Protein AF-A0A8T4NZS2-F1 (afdb_monomer_lite)

Sequence (70 aa):
MIQFLEYISDELERDFYQLKHDDPIKKAMIRAIQDLRENAFAGIQVPKRLIPKEYVQKYGIKNLWKYCLL

pLDDT: mean 89.46, std 9.7, range [45.69, 96.44]

Secondary structure (DSSP, 8-state):
--SS---SSHHHHHHHHHS-TT-HHHHHHHHHHHHHHH-TTSSEEPPGGGS-HHHHHHH---S-EE----

Radius of gyration: 13.34 Å; chains: 1; bounding box: 28×25×31 Å

Structure (mmCIF, N/CA/C/O backbone):
data_AF-A0A8T4NZS2-F1
#
_entry.id   AF-A0A8T4NZS2-F1
#
loop_
_atom_site.group_PDB
_atom_site.id
_atom_site.type_symbol
_atom_site.label_atom_id
_atom_site.label_alt_id
_atom_site.label_comp_id
_atom_site.label_asym_id
_atom_site.label_entity_id
_atom_site.label_seq_id
_atom_site.pdbx_PDB_ins_code
_atom_site.Cartn_x
_atom_site.Cartn_y
_atom_site.Cartn_z
_atom_site.occupancy
_atom_site.B_iso_or_equiv
_atom_site.auth_seq_id
_atom_site.auth_comp_id
_atom_site.auth_asym_id
_atom_site.auth_atom_id
_atom_site.pdbx_PDB_model_num
ATOM 1 N N . MET A 1 1 ? 3.571 9.894 -15.917 1.00 45.69 1 MET A N 1
ATOM 2 C CA . MET A 1 1 ? 3.657 10.362 -14.518 1.00 45.69 1 MET A CA 1
ATOM 3 C C . MET A 1 1 ? 2.362 9.953 -13.828 1.00 45.69 1 MET A C 1
ATOM 5 O O . MET A 1 1 ? 1.303 10.264 -14.360 1.00 45.69 1 MET A O 1
ATOM 9 N N . ILE A 1 2 ? 2.418 9.154 -12.759 1.00 53.50 2 ILE A N 1
ATOM 10 C CA . ILE A 1 2 ? 1.219 8.737 -12.009 1.00 53.50 2 ILE A CA 1
ATOM 11 C C . ILE A 1 2 ? 0.801 9.942 -11.163 1.00 53.50 2 ILE A C 1
ATOM 13 O O . ILE A 1 2 ? 1.587 10.409 -10.353 1.00 53.50 2 ILE A O 1
ATOM 17 N N . GLN A 1 3 ? -0.381 10.500 -11.418 1.00 56.59 3 GLN A N 1
ATOM 18 C CA . GLN A 1 3 ? -0.730 11.856 -10.973 1.00 56.59 3 GLN A CA 1
ATOM 19 C C . GLN A 1 3 ? -1.248 11.933 -9.519 1.00 56.59 3 GLN A C 1
ATOM 21 O O . GLN A 1 3 ? -1.471 13.033 -9.035 1.00 56.59 3 GLN A O 1
ATOM 26 N N . PHE A 1 4 ? -1.408 10.798 -8.817 1.00 68.88 4 PHE A N 1
ATOM 27 C CA . PHE A 1 4 ? -1.945 10.723 -7.445 1.00 68.88 4 PHE A CA 1
ATOM 28 C C . PHE A 1 4 ? -1.417 9.486 -6.693 1.00 68.88 4 PHE A C 1
ATOM 30 O O . PHE A 1 4 ? -2.154 8.529 -6.463 1.00 68.88 4 PHE A O 1
ATOM 37 N N . LEU A 1 5 ? -0.123 9.461 -6.371 1.00 82.44 5 LEU A N 1
ATOM 38 C CA . LEU A 1 5 ? 0.483 8.428 -5.525 1.00 82.44 5 LEU A CA 1
ATOM 39 C C . LEU A 1 5 ? 1.380 9.109 -4.495 1.00 82.44 5 LEU A C 1
ATOM 41 O O . LEU A 1 5 ? 2.338 9.775 -4.873 1.00 82.44 5 LEU A O 1
ATOM 45 N N . GLU A 1 6 ? 1.060 8.931 -3.217 1.00 87.75 6 GLU A N 1
ATOM 46 C CA . GLU A 1 6 ? 1.888 9.388 -2.102 1.00 87.75 6 GLU A CA 1
ATOM 47 C C . GLU A 1 6 ? 2.442 8.175 -1.356 1.00 87.75 6 GLU A C 1
ATOM 49 O O . GLU A 1 6 ? 1.734 7.187 -1.133 1.00 87.75 6 GLU A O 1
ATOM 54 N N . TYR A 1 7 ? 3.714 8.252 -0.975 1.00 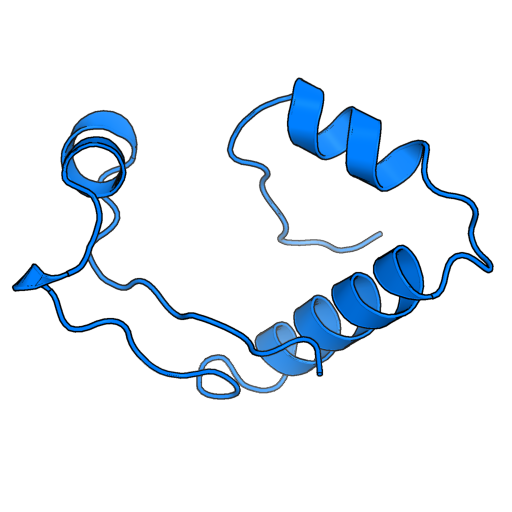91.06 7 TYR A N 1
ATOM 55 C CA . TYR A 1 7 ? 4.382 7.233 -0.176 1.00 91.06 7 TYR A CA 1
ATOM 56 C C . TYR A 1 7 ? 4.407 7.659 1.289 1.00 91.06 7 TYR A C 1
ATOM 58 O O . TYR A 1 7 ? 4.483 8.838 1.620 1.00 91.06 7 TYR A O 1
ATOM 66 N N . ILE A 1 8 ? 4.363 6.679 2.191 1.00 90.56 8 ILE A N 1
ATOM 67 C CA . ILE A 1 8 ? 4.347 6.935 3.637 1.00 90.56 8 ILE A CA 1
ATOM 68 C C . ILE A 1 8 ? 5.707 7.433 4.176 1.00 90.56 8 ILE A C 1
ATOM 70 O O . ILE A 1 8 ? 5.779 7.925 5.308 1.00 90.56 8 ILE A O 1
ATOM 74 N N . SER A 1 9 ? 6.772 7.268 3.379 1.00 90.56 9 SER A N 1
ATOM 75 C CA . SER A 1 9 ? 8.138 7.740 3.621 1.00 90.56 9 SER A CA 1
ATOM 76 C C . SER A 1 9 ? 8.929 7.884 2.312 1.00 90.56 9 SER A C 1
ATOM 78 O O . SER A 1 9 ? 8.707 7.139 1.355 1.00 90.56 9 SER A O 1
ATOM 80 N N . ASP A 1 10 ? 9.915 8.785 2.311 1.00 93.88 10 ASP A N 1
ATOM 81 C CA . ASP A 1 10 ? 10.847 8.985 1.187 1.00 93.88 10 ASP A CA 1
ATOM 82 C C . ASP A 1 10 ? 11.719 7.748 0.914 1.00 93.88 10 ASP A C 1
ATOM 84 O O . ASP A 1 10 ? 12.175 7.521 -0.205 1.00 93.88 10 ASP A O 1
ATOM 88 N N . GLU A 1 11 ? 11.997 6.953 1.951 1.00 95.44 11 GLU A N 1
ATOM 89 C CA . GLU A 1 11 ? 12.720 5.683 1.832 1.00 95.44 11 GLU A CA 1
ATOM 90 C C . GLU A 1 11 ? 11.919 4.681 0.996 1.00 95.44 11 GLU A C 1
ATOM 92 O O . GLU A 1 11 ? 12.448 4.131 0.036 1.00 95.44 11 GLU A O 1
ATOM 97 N N . LEU A 1 12 ? 10.617 4.541 1.271 1.00 93.19 12 LEU A N 1
ATOM 98 C CA . LEU A 1 12 ? 9.744 3.633 0.530 1.00 93.19 12 LEU A CA 1
ATOM 99 C C . LEU A 1 12 ? 9.618 4.036 -0.945 1.00 93.19 12 LEU A C 1
ATOM 101 O O . LEU A 1 12 ? 9.625 3.179 -1.830 1.00 93.19 12 LEU A O 1
ATOM 105 N N . GLU A 1 13 ? 9.512 5.339 -1.213 1.00 94.56 13 GLU A N 1
ATOM 106 C CA . GLU A 1 13 ? 9.510 5.859 -2.580 1.00 94.56 13 GLU A CA 1
ATOM 107 C C . GLU A 1 13 ? 10.817 5.512 -3.304 1.00 94.56 13 GLU A C 1
ATOM 109 O O . GLU A 1 13 ? 10.808 4.995 -4.426 1.00 94.56 13 GLU A O 1
ATOM 114 N N . ARG A 1 14 ? 11.955 5.757 -2.648 1.00 95.62 14 ARG A N 1
ATOM 115 C CA . ARG A 1 14 ? 13.280 5.465 -3.197 1.00 95.62 14 ARG A CA 1
ATOM 116 C C . ARG A 1 14 ? 13.441 3.981 -3.506 1.00 95.62 14 ARG A C 1
ATOM 118 O O . ARG A 1 14 ? 13.856 3.655 -4.618 1.00 95.62 14 ARG A O 1
ATOM 125 N N . ASP A 1 15 ? 13.079 3.109 -2.574 1.00 95.19 15 ASP A N 1
ATOM 126 C CA . ASP A 1 15 ? 13.168 1.657 -2.732 1.00 95.19 15 ASP A CA 1
ATOM 127 C C . ASP A 1 15 ? 12.320 1.180 -3.914 1.00 95.19 15 ASP A C 1
ATOM 129 O O . ASP A 1 15 ? 12.794 0.424 -4.767 1.00 95.19 15 ASP A O 1
ATOM 133 N N . PHE A 1 16 ? 11.094 1.698 -4.046 1.00 94.12 16 PHE A N 1
ATOM 134 C CA . PHE A 1 16 ? 10.228 1.404 -5.187 1.00 94.12 16 PHE A CA 1
ATOM 135 C C . PHE A 1 16 ? 10.878 1.793 -6.523 1.00 94.12 16 PHE A C 1
ATOM 137 O O . PHE A 1 16 ? 10.843 1.027 -7.495 1.00 94.12 16 PHE A O 1
ATOM 144 N N . TYR A 1 17 ? 11.493 2.976 -6.600 1.00 93.25 17 TYR A N 1
ATOM 145 C CA . TYR A 1 17 ? 12.137 3.429 -7.830 1.00 93.25 17 TYR A CA 1
ATOM 146 C C . TYR A 1 17 ? 13.457 2.712 -8.128 1.00 93.25 17 TYR A C 1
ATOM 148 O O . TYR A 1 17 ? 13.758 2.532 -9.311 1.00 93.25 17 TYR A O 1
ATOM 156 N N . GLN A 1 18 ? 14.185 2.243 -7.111 1.00 96.44 18 GLN A N 1
ATOM 157 C CA . GLN A 1 18 ? 15.423 1.468 -7.264 1.00 96.44 18 GLN A CA 1
ATOM 158 C C . GLN A 1 18 ? 15.203 0.060 -7.827 1.00 96.44 18 GLN A C 1
ATOM 160 O O . GLN A 1 18 ? 16.106 -0.483 -8.468 1.00 96.44 18 GLN A O 1
ATOM 165 N N . LEU A 1 19 ? 14.014 -0.527 -7.647 1.00 95.06 19 LEU A N 1
ATOM 166 C CA . LEU A 1 19 ? 13.681 -1.804 -8.279 1.00 95.06 19 LEU A CA 1
ATOM 167 C C . LEU A 1 19 ? 13.833 -1.710 -9.804 1.00 95.06 19 LEU A C 1
ATOM 169 O O . LEU A 1 19 ? 13.431 -0.720 -10.430 1.00 95.06 19 LEU A O 1
ATOM 173 N N . LYS A 1 20 ? 14.376 -2.760 -10.426 1.00 95.69 20 LYS A N 1
ATOM 174 C CA . LYS A 1 20 ? 14.506 -2.815 -11.887 1.00 95.69 20 LYS A CA 1
ATOM 175 C C . LYS A 1 20 ? 13.128 -2.790 -12.544 1.00 95.69 20 LYS A C 1
ATOM 177 O O . LYS A 1 20 ? 12.139 -3.238 -11.978 1.00 95.69 20 LYS A O 1
ATOM 182 N N . HIS A 1 21 ? 13.050 -2.273 -13.765 1.00 89.12 21 HIS A N 1
ATOM 183 C CA . HIS A 1 21 ? 11.779 -2.214 -14.490 1.00 89.12 21 HIS A CA 1
ATOM 184 C C . HIS A 1 21 ? 11.191 -3.608 -14.774 1.00 89.12 21 HIS A C 1
ATOM 186 O O . HIS A 1 21 ? 9.975 -3.790 -14.806 1.00 89.12 21 HIS A O 1
ATOM 192 N N . ASP A 1 22 ? 12.048 -4.601 -14.999 1.00 93.00 22 ASP A N 1
ATOM 193 C CA . ASP A 1 22 ? 11.647 -5.975 -15.265 1.00 93.00 22 ASP A CA 1
ATOM 194 C C . ASP A 1 22 ? 11.361 -6.797 -14.002 1.00 93.00 22 ASP A C 1
ATOM 196 O O . ASP A 1 22 ? 10.815 -7.897 -14.137 1.00 93.00 22 ASP A O 1
ATOM 200 N N . ASP A 1 23 ? 11.640 -6.234 -12.822 1.00 95.19 23 ASP A N 1
ATOM 201 C CA . ASP A 1 23 ? 11.410 -6.847 -11.522 1.00 95.19 23 ASP A CA 1
ATOM 202 C C . ASP A 1 23 ? 9.929 -7.259 -11.363 1.00 95.19 23 ASP A C 1
ATOM 204 O O . ASP A 1 23 ? 9.027 -6.421 -11.517 1.00 95.19 23 ASP A O 1
ATOM 208 N N . PRO A 1 24 ? 9.644 -8.544 -11.080 1.00 93.38 24 PRO A N 1
ATOM 209 C CA . PRO A 1 24 ? 8.277 -9.035 -10.939 1.00 93.38 24 PRO A CA 1
ATOM 210 C C . PRO A 1 24 ? 7.472 -8.309 -9.856 1.00 93.38 24 PRO A C 1
ATOM 212 O O . PRO A 1 24 ? 6.283 -8.058 -10.050 1.00 93.38 24 PRO A O 1
ATOM 215 N N . ILE A 1 25 ? 8.112 -7.929 -8.745 1.00 92.56 25 ILE A N 1
ATOM 216 C CA . ILE A 1 25 ? 7.467 -7.225 -7.634 1.00 92.56 25 ILE A CA 1
ATOM 217 C C . ILE A 1 25 ? 7.116 -5.805 -8.075 1.00 92.56 25 ILE A C 1
ATOM 219 O O . ILE A 1 25 ? 5.981 -5.368 -7.878 1.00 92.56 25 ILE A O 1
ATOM 223 N N . LYS A 1 26 ? 8.034 -5.106 -8.759 1.00 93.50 26 LYS A N 1
ATOM 224 C CA . LYS A 1 26 ? 7.749 -3.766 -9.302 1.00 93.50 26 LYS A CA 1
ATOM 225 C C . LYS A 1 26 ? 6.577 -3.791 -10.279 1.00 93.50 26 LYS A C 1
ATOM 227 O O . LYS A 1 26 ? 5.678 -2.957 -10.182 1.00 93.50 26 LYS A O 1
ATOM 232 N N . LYS A 1 27 ? 6.548 -4.770 -11.185 1.00 93.88 27 LYS A N 1
ATOM 233 C CA . LYS A 1 27 ? 5.439 -4.954 -12.134 1.00 93.88 27 LYS A CA 1
ATOM 234 C C . LYS A 1 27 ? 4.112 -5.221 -11.426 1.00 93.88 27 LYS A C 1
ATOM 236 O O . LYS A 1 27 ? 3.112 -4.598 -11.777 1.00 93.88 27 LYS A O 1
ATOM 241 N N . ALA A 1 28 ? 4.102 -6.102 -10.424 1.00 92.75 28 ALA A N 1
ATOM 242 C CA . ALA A 1 28 ? 2.903 -6.405 -9.648 1.00 92.75 28 ALA A CA 1
ATOM 243 C C . ALA A 1 28 ? 2.376 -5.167 -8.905 1.00 92.75 28 ALA A C 1
ATOM 245 O O . ALA A 1 28 ? 1.180 -4.889 -8.950 1.00 92.75 28 ALA A O 1
ATOM 246 N N . MET A 1 29 ? 3.261 -4.375 -8.293 1.00 91.81 29 MET A N 1
ATOM 247 C CA . MET A 1 29 ? 2.879 -3.125 -7.628 1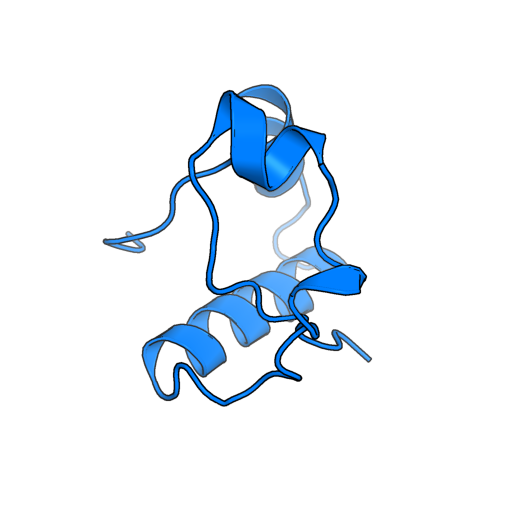.00 91.81 29 MET A CA 1
ATOM 248 C C . MET A 1 29 ? 2.337 -2.083 -8.611 1.00 91.81 29 MET A C 1
ATOM 250 O O . MET A 1 29 ? 1.311 -1.470 -8.333 1.00 91.81 29 MET A O 1
ATOM 254 N N . ILE A 1 30 ? 2.972 -1.901 -9.776 1.00 92.12 30 ILE A N 1
ATOM 255 C CA . ILE A 1 30 ? 2.474 -0.985 -10.819 1.00 92.12 30 ILE A CA 1
ATOM 256 C C . ILE A 1 30 ? 1.071 -1.397 -11.271 1.00 92.12 30 ILE A C 1
ATOM 258 O O . ILE A 1 30 ? 0.199 -0.537 -11.391 1.00 92.12 30 ILE A O 1
ATOM 262 N N . ARG A 1 31 ? 0.841 -2.697 -11.478 1.00 91.50 31 ARG A N 1
ATOM 263 C CA . ARG A 1 31 ? -0.480 -3.226 -11.823 1.00 91.50 31 ARG A CA 1
ATOM 264 C C . ARG A 1 31 ? -1.500 -2.956 -10.719 1.00 91.50 31 ARG A C 1
ATOM 266 O O . ARG A 1 31 ? -2.553 -2.409 -11.006 1.00 91.50 31 ARG A O 1
ATOM 273 N N . ALA A 1 32 ? -1.169 -3.242 -9.461 1.00 90.75 32 ALA A N 1
ATOM 274 C CA . ALA A 1 32 ? -2.059 -2.966 -8.335 1.00 90.75 32 ALA A CA 1
ATOM 275 C C . ALA A 1 32 ? -2.416 -1.474 -8.223 1.00 90.75 32 ALA A C 1
ATOM 277 O O . ALA A 1 32 ? -3.566 -1.128 -7.970 1.00 90.75 32 ALA A O 1
ATOM 278 N N . ILE A 1 33 ? -1.452 -0.577 -8.462 1.00 89.94 33 ILE A N 1
ATOM 279 C CA . ILE A 1 33 ? -1.698 0.872 -8.503 1.00 89.94 33 ILE A CA 1
ATOM 280 C C . ILE A 1 33 ? -2.656 1.231 -9.650 1.00 89.94 33 ILE A C 1
ATOM 282 O O . ILE A 1 33 ? -3.525 2.080 -9.466 1.00 89.94 33 ILE A O 1
ATOM 286 N N . GLN A 1 34 ? -2.518 0.613 -10.827 1.00 90.62 34 GLN A N 1
ATOM 287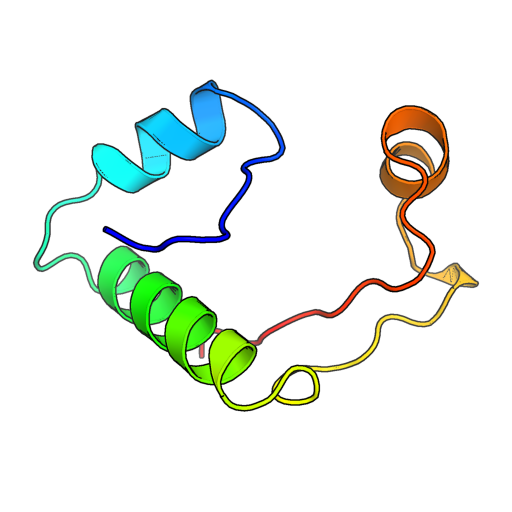 C CA . GLN A 1 34 ? -3.433 0.823 -11.956 1.00 90.62 34 GLN A CA 1
ATOM 288 C C . GLN A 1 34 ? -4.845 0.321 -11.637 1.00 90.62 34 GLN A C 1
ATOM 290 O O . GLN A 1 34 ? -5.798 1.085 -11.772 1.00 90.62 34 GLN A O 1
ATOM 295 N N . ASP A 1 35 ? -4.969 -0.895 -11.110 1.00 90.56 35 ASP A N 1
ATOM 296 C CA . ASP A 1 35 ? -6.257 -1.484 -10.744 1.00 90.56 35 ASP A CA 1
ATOM 297 C C . ASP A 1 35 ? -6.979 -0.640 -9.683 1.00 90.56 35 ASP A C 1
ATOM 299 O O . ASP A 1 35 ? -8.176 -0.396 -9.795 1.00 90.56 35 ASP A O 1
ATOM 303 N N . LEU A 1 36 ? -6.253 -0.126 -8.681 1.00 87.56 36 LEU A N 1
ATOM 304 C CA . LEU A 1 36 ? -6.814 0.753 -7.647 1.00 87.56 36 LEU A CA 1
ATOM 305 C C . LEU A 1 36 ? -7.243 2.125 -8.187 1.00 87.56 36 LEU A C 1
ATOM 307 O O . LEU A 1 36 ? -8.153 2.739 -7.630 1.00 87.56 36 LEU A O 1
ATOM 311 N N . ARG A 1 37 ? -6.608 2.615 -9.260 1.00 86.56 37 ARG A N 1
ATOM 312 C CA . ARG A 1 37 ? -7.026 3.853 -9.939 1.00 86.56 37 ARG A CA 1
ATOM 313 C C . ARG A 1 37 ? -8.322 3.666 -10.717 1.00 86.56 37 ARG A C 1
ATOM 315 O O . ARG A 1 37 ? -9.118 4.597 -10.776 1.00 86.56 37 ARG A O 1
ATOM 322 N N . GLU A 1 38 ? -8.510 2.501 -11.325 1.00 90.38 38 GLU A N 1
ATOM 323 C CA . GLU A 1 38 ? -9.727 2.169 -12.070 1.00 90.38 38 GLU A CA 1
ATOM 324 C C . GLU A 1 38 ? -10.872 1.776 -11.132 1.00 90.38 38 GLU A C 1
ATOM 326 O O . GLU A 1 38 ? -12.024 2.151 -11.349 1.00 90.38 38 GLU A O 1
ATOM 331 N N . ASN A 1 39 ? -10.550 1.055 -10.059 1.00 89.31 39 ASN A N 1
ATOM 332 C CA . ASN A 1 39 ? -11.497 0.562 -9.079 1.00 89.31 39 ASN A CA 1
ATOM 333 C C .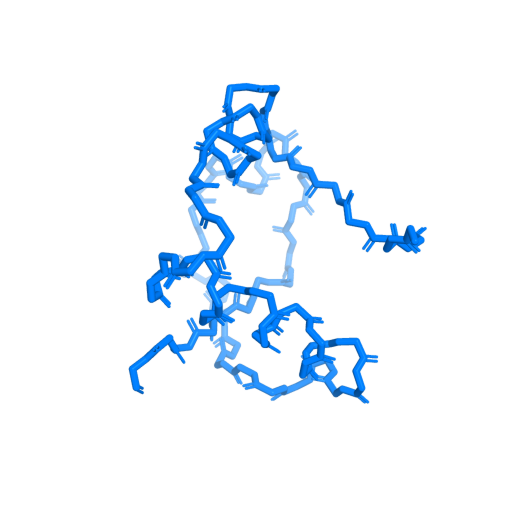 ASN A 1 39 ? -10.900 0.610 -7.663 1.00 89.31 39 ASN A C 1
ATOM 335 O O . ASN A 1 39 ? -10.176 -0.288 -7.231 1.00 89.31 39 ASN A O 1
ATOM 339 N N . ALA A 1 40 ? -11.307 1.613 -6.883 1.00 82.25 40 ALA A N 1
ATOM 340 C CA . ALA A 1 40 ? -10.888 1.765 -5.488 1.00 82.25 40 ALA A CA 1
ATOM 341 C C . ALA A 1 40 ? -11.297 0.581 -4.580 1.00 82.25 40 ALA A C 1
ATOM 343 O O . ALA A 1 40 ? -10.766 0.439 -3.480 1.00 82.25 40 ALA A O 1
ATOM 344 N N . PHE A 1 41 ? -12.219 -0.275 -5.036 1.00 87.25 41 PHE A N 1
ATOM 345 C CA . PHE A 1 41 ? -12.677 -1.476 -4.336 1.00 87.25 41 PHE A CA 1
ATOM 346 C C . PHE A 1 41 ? -11.976 -2.762 -4.809 1.00 87.25 41 PHE A C 1
ATOM 348 O O . PHE A 1 41 ? -12.385 -3.848 -4.411 1.00 87.25 41 PHE A O 1
ATOM 355 N N . ALA A 1 42 ? -10.922 -2.674 -5.631 1.00 88.25 42 ALA A N 1
ATOM 356 C CA . ALA A 1 42 ? -10.170 -3.829 -6.143 1.00 88.25 42 ALA A CA 1
ATOM 357 C C . ALA A 1 42 ? -9.356 -4.593 -5.071 1.00 88.25 42 ALA A C 1
ATOM 359 O O . ALA A 1 42 ? -8.659 -5.554 -5.388 1.00 88.25 42 ALA A O 1
ATOM 360 N N . GLY A 1 43 ? -9.428 -4.181 -3.802 1.00 87.31 43 GLY A N 1
ATOM 361 C CA . GLY A 1 43 ? -8.785 -4.853 -2.674 1.00 87.31 43 GLY A CA 1
ATOM 362 C C . GLY A 1 43 ? -9.778 -5.398 -1.647 1.00 87.31 43 GLY A C 1
ATOM 363 O O . GLY A 1 43 ? -10.988 -5.430 -1.845 1.00 87.31 43 GLY A O 1
ATOM 364 N N . ILE A 1 44 ? -9.251 -5.782 -0.489 1.00 91.25 44 ILE A N 1
ATOM 365 C CA . ILE A 1 44 ? -10.031 -6.184 0.681 1.00 91.25 44 ILE A CA 1
ATOM 366 C C . ILE A 1 44 ? -10.016 -5.026 1.675 1.00 91.25 44 ILE A C 1
ATOM 368 O O . ILE A 1 44 ? -8.949 -4.607 2.134 1.00 91.25 44 ILE A O 1
ATOM 372 N N . GLN A 1 45 ? -11.193 -4.515 2.038 1.00 92.88 45 GLN A N 1
ATOM 373 C CA . GLN A 1 45 ? -11.291 -3.500 3.082 1.00 92.88 45 GLN A CA 1
ATOM 374 C C . GLN A 1 45 ? -10.817 -4.077 4.420 1.00 92.88 45 GLN A C 1
ATOM 376 O O . GLN A 1 45 ? -11.289 -5.125 4.865 1.00 92.88 45 GLN A O 1
ATOM 381 N N . VAL A 1 46 ? -9.905 -3.378 5.093 1.00 94.06 46 VAL A N 1
ATOM 382 C CA . VAL A 1 46 ? -9.421 -3.770 6.418 1.00 94.06 46 VAL A CA 1
ATOM 383 C C . VAL A 1 46 ? -10.439 -3.311 7.470 1.00 94.06 46 VAL A C 1
ATOM 385 O O . VAL A 1 46 ? -10.704 -2.109 7.578 1.00 94.06 46 VAL A O 1
ATOM 388 N N . PRO A 1 47 ? -11.010 -4.223 8.284 1.00 95.62 47 PRO A N 1
ATOM 389 C CA . PRO A 1 47 ? -11.889 -3.842 9.386 1.00 95.62 47 PRO A CA 1
ATOM 390 C C . PRO A 1 47 ? -11.213 -2.823 10.309 1.00 95.62 47 PRO A C 1
ATOM 392 O O . PRO A 1 47 ? -10.061 -3.014 10.688 1.00 95.62 47 PRO A O 1
ATOM 395 N N . LYS A 1 48 ? -11.937 -1.785 10.751 1.00 94.62 48 LYS A N 1
ATOM 396 C CA . LYS A 1 48 ? -11.378 -0.674 11.557 1.00 94.62 48 LYS A CA 1
ATOM 397 C C . LYS A 1 48 ? -10.564 -1.128 12.776 1.00 94.62 48 LYS A C 1
ATOM 399 O O . LYS A 1 48 ? -9.547 -0.524 13.088 1.00 94.62 48 LYS A O 1
ATOM 404 N N . ARG A 1 49 ? -10.980 -2.217 13.434 1.00 95.00 49 ARG A N 1
ATOM 405 C CA . ARG A 1 49 ? -10.282 -2.810 14.594 1.00 95.00 49 ARG A CA 1
ATOM 406 C C . ARG A 1 49 ? -8.910 -3.420 14.268 1.00 95.00 49 ARG A C 1
ATOM 408 O O . ARG A 1 49 ? -8.146 -3.680 15.187 1.00 95.00 49 ARG A O 1
ATOM 415 N N . LEU A 1 50 ? -8.642 -3.703 12.992 1.00 96.38 50 LEU A N 1
ATOM 416 C CA . LEU A 1 50 ? -7.401 -4.292 12.480 1.00 96.38 50 LEU A CA 1
ATOM 417 C C . LEU A 1 50 ? -6.485 -3.254 11.815 1.00 96.38 50 LEU A C 1
ATOM 419 O O . LEU A 1 50 ? -5.376 -3.602 11.420 1.00 96.38 50 LEU A O 1
ATOM 423 N N . ILE A 1 51 ? -6.922 -1.997 11.681 1.00 95.75 51 ILE A N 1
ATOM 424 C CA . ILE A 1 51 ? -6.065 -0.926 11.164 1.00 95.75 51 ILE A CA 1
ATOM 425 C C . ILE A 1 51 ? -4.974 -0.643 12.211 1.00 95.75 51 ILE A C 1
ATOM 427 O O . ILE A 1 51 ? -5.313 -0.410 13.377 1.00 95.75 51 ILE A O 1
ATOM 431 N N . PRO A 1 52 ? -3.679 -0.646 11.835 1.00 94.75 52 PRO A N 1
ATOM 432 C CA . PRO A 1 52 ? -2.602 -0.312 12.759 1.00 94.75 52 PRO A CA 1
ATOM 433 C C . PRO A 1 52 ? -2.839 1.042 13.435 1.00 94.75 52 PRO A C 1
ATOM 435 O O . PRO A 1 52 ? -3.146 2.032 12.770 1.00 94.75 52 PRO A O 1
ATOM 438 N N . LYS A 1 53 ? -2.672 1.105 14.764 1.00 95.38 53 LYS A N 1
ATOM 439 C CA . LYS A 1 53 ? -2.905 2.343 15.533 1.00 95.38 53 LYS A CA 1
ATOM 440 C C . LYS A 1 53 ? -2.045 3.500 15.035 1.00 95.38 53 LYS A C 1
ATOM 442 O O . LYS A 1 53 ? -2.542 4.618 14.953 1.00 95.38 53 LYS A O 1
ATOM 447 N N . GLU A 1 54 ? -0.799 3.218 14.659 1.00 94.69 54 GLU A N 1
ATOM 448 C CA . GLU A 1 54 ? 0.110 4.213 14.089 1.00 94.69 54 GLU A CA 1
ATOM 449 C C . GLU A 1 54 ? -0.479 4.859 12.830 1.00 94.69 54 GLU A C 1
ATOM 451 O O . GLU A 1 54 ? -0.400 6.072 12.670 1.00 94.69 54 GLU A O 1
ATOM 456 N N . TYR A 1 55 ? -1.159 4.085 11.979 1.00 93.44 55 TYR A N 1
ATOM 457 C CA . TYR A 1 55 ? -1.726 4.605 10.733 1.00 93.44 55 TYR A CA 1
ATOM 458 C C . TYR A 1 55 ? -2.869 5.586 10.999 1.00 93.44 55 TYR A C 1
ATOM 460 O O . TYR A 1 55 ? -3.002 6.612 10.332 1.00 93.44 55 TYR A O 1
ATOM 468 N N . VAL A 1 56 ? -3.660 5.301 12.033 1.00 94.88 56 VAL A N 1
ATOM 469 C CA . VAL A 1 56 ? -4.732 6.187 12.489 1.00 94.88 56 VAL A CA 1
ATOM 470 C C . VAL A 1 56 ? -4.161 7.442 13.154 1.00 94.88 56 VAL A C 1
ATOM 472 O O . VAL A 1 56 ? -4.622 8.541 12.869 1.00 94.88 56 VAL A O 1
ATOM 475 N N . GLN A 1 57 ? -3.174 7.291 14.040 1.00 95.38 57 GLN A N 1
ATOM 476 C CA . GLN A 1 57 ? -2.649 8.386 14.865 1.00 95.38 57 GLN A CA 1
ATOM 477 C C . GLN A 1 57 ? -1.756 9.350 14.083 1.00 95.38 57 GLN A C 1
ATOM 479 O O . GLN A 1 57 ? -1.872 10.558 14.259 1.00 95.38 57 GLN A O 1
ATOM 484 N N . LYS A 1 58 ? -0.880 8.825 13.222 1.00 93.81 58 LYS A N 1
ATOM 485 C CA . LYS A 1 58 ? 0.112 9.615 12.485 1.00 93.81 58 LYS A CA 1
ATOM 486 C C . LYS A 1 58 ? -0.436 10.172 11.174 1.00 93.81 58 LYS A C 1
ATOM 488 O O . LYS A 1 58 ? -0.099 11.292 10.812 1.00 93.81 58 LYS A O 1
ATOM 493 N N . TYR A 1 59 ? -1.295 9.413 10.489 1.00 91.31 59 TYR A N 1
ATOM 494 C CA . TYR A 1 59 ? -1.762 9.750 9.137 1.00 91.31 59 TYR A CA 1
ATOM 495 C C . TYR A 1 59 ? -3.280 9.959 9.040 1.00 91.31 59 TYR A C 1
ATOM 497 O O . TYR A 1 59 ? -3.794 10.265 7.970 1.00 91.31 59 TYR A O 1
ATOM 505 N N . GLY A 1 60 ? -4.037 9.771 10.129 1.00 93.12 60 GLY A N 1
ATOM 506 C CA . GLY A 1 60 ? -5.493 9.950 10.116 1.00 93.12 60 GLY A CA 1
ATOM 507 C C . GLY A 1 60 ? -6.253 8.913 9.276 1.00 93.12 60 GLY A C 1
ATOM 508 O O . GLY A 1 60 ? -7.430 9.123 8.968 1.00 93.12 60 GLY A O 1
ATOM 509 N N . ILE A 1 61 ? -5.619 7.793 8.908 1.00 93.00 61 ILE A N 1
ATOM 510 C CA . ILE A 1 61 ? -6.193 6.793 7.999 1.00 93.00 61 ILE A CA 1
ATOM 511 C C . ILE A 1 61 ? -7.336 6.046 8.696 1.00 93.00 61 ILE A C 1
ATOM 513 O O . ILE A 1 61 ? -7.136 5.335 9.678 1.00 93.00 61 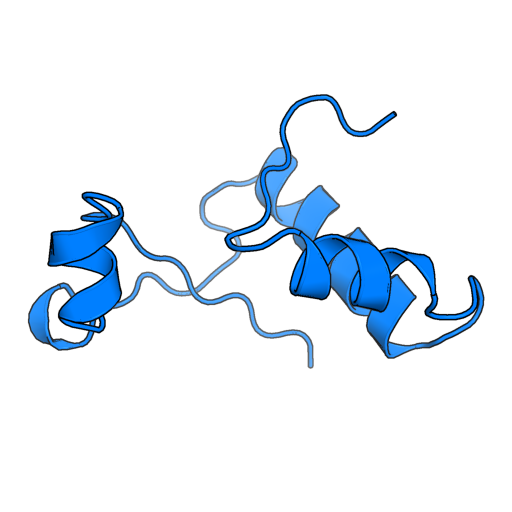ILE A O 1
ATOM 517 N N . LYS A 1 62 ? -8.555 6.182 8.160 1.00 94.06 62 LYS A N 1
ATOM 518 C CA . LYS A 1 62 ? -9.777 5.517 8.668 1.00 94.06 62 LYS A CA 1
ATOM 519 C C . LYS A 1 62 ? -10.407 4.534 7.675 1.00 94.06 62 LYS A C 1
ATOM 521 O O . LYS A 1 62 ? -11.367 3.849 8.029 1.00 94.06 62 LYS A O 1
ATOM 526 N N . ASN A 1 63 ? -9.881 4.480 6.452 1.00 91.50 63 ASN A N 1
ATOM 527 C CA . ASN A 1 63 ? -10.353 3.639 5.355 1.00 91.50 63 ASN A CA 1
ATOM 528 C C . ASN A 1 63 ? -9.147 2.968 4.682 1.00 91.50 63 ASN A C 1
ATOM 530 O O . ASN A 1 63 ? -8.607 3.492 3.713 1.00 91.50 63 ASN A O 1
ATOM 534 N N . LEU A 1 64 ? -8.687 1.851 5.249 1.00 92.12 64 LEU A N 1
ATOM 535 C CA . LEU A 1 64 ? -7.527 1.111 4.754 1.00 92.12 64 LEU A CA 1
ATOM 536 C C . LEU A 1 64 ? -7.979 -0.073 3.895 1.00 92.12 64 LEU A C 1
ATOM 538 O O . LEU A 1 64 ? -8.854 -0.840 4.299 1.00 92.12 64 LEU A O 1
ATOM 542 N N . TRP A 1 65 ? -7.341 -0.238 2.741 1.00 91.62 65 TRP A N 1
ATOM 543 C CA . TRP A 1 65 ? -7.555 -1.348 1.818 1.00 91.62 65 TRP A CA 1
ATOM 544 C C . TRP A 1 65 ? -6.262 -2.143 1.675 1.00 91.62 65 TRP A C 1
ATOM 546 O O . TRP A 1 65 ? -5.178 -1.568 1.601 1.00 91.62 65 TRP A O 1
ATOM 556 N N . LYS A 1 66 ? -6.377 -3.471 1.651 1.00 90.31 66 LYS A N 1
ATOM 557 C CA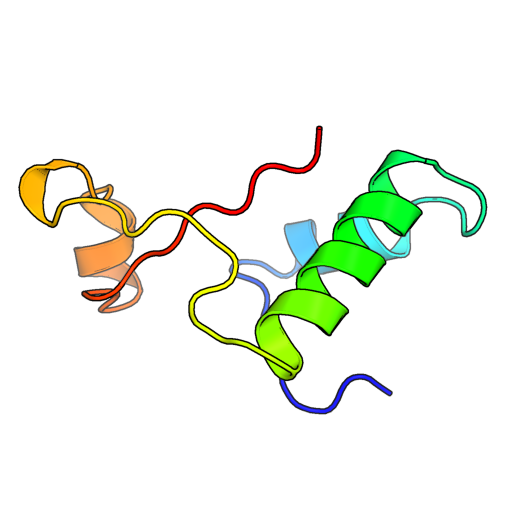 . LYS A 1 66 ? -5.269 -4.387 1.381 1.00 90.31 66 LYS A CA 1
ATOM 558 C C . LYS A 1 66 ? -5.445 -4.970 -0.015 1.00 90.31 66 LYS A C 1
ATOM 560 O O . LYS A 1 66 ? -6.448 -5.627 -0.276 1.00 90.31 66 LYS A O 1
ATOM 565 N N . TYR A 1 67 ? -4.463 -4.767 -0.884 1.00 89.94 67 TYR A N 1
ATOM 566 C CA . TYR A 1 67 ? -4.420 -5.385 -2.207 1.00 89.94 67 TYR A CA 1
ATOM 567 C C . TYR A 1 67 ? -3.507 -6.622 -2.162 1.00 89.94 67 TYR A C 1
ATOM 569 O O . TYR A 1 67 ? -2.403 -6.558 -1.616 1.00 89.94 67 TYR A O 1
ATOM 577 N N . CYS A 1 68 ? -3.969 -7.758 -2.686 1.00 85.06 68 CYS A N 1
ATOM 578 C CA . CYS A 1 68 ? -3.168 -8.982 -2.779 1.00 85.06 68 CYS A CA 1
ATOM 579 C C . CYS A 1 68 ? -2.385 -8.984 -4.095 1.00 85.06 68 CYS A C 1
ATOM 581 O O . CYS A 1 68 ? -2.980 -8.956 -5.162 1.00 85.06 68 CYS A O 1
ATOM 583 N N . LEU A 1 69 ? -1.053 -9.010 -4.013 1.00 80.56 69 LEU A N 1
ATOM 584 C CA . LEU A 1 69 ? -0.155 -8.984 -5.179 1.00 80.56 69 LEU A CA 1
ATOM 585 C C . LEU A 1 69 ? 0.095 -10.373 -5.808 1.00 80.56 69 LEU A C 1
ATOM 587 O O . LEU A 1 69 ? 0.923 -10.477 -6.712 1.00 80.56 69 LEU A O 1
ATOM 591 N N . LEU A 1 70 ? -0.571 -11.418 -5.300 1.00 62.78 70 LEU A N 1
ATOM 592 C CA . LEU A 1 70 ? -0.429 -12.827 -5.691 1.00 62.78 70 LEU A CA 1
ATOM 593 C C . LEU A 1 70 ? -1.722 -13.343 -6.319 1.00 62.78 70 LEU A C 1
ATOM 595 O O . LEU A 1 70 ? -2.789 -13.054 -5.727 1.00 62.78 70 LEU A O 1
#

Foldseek 3Di:
DLPDDDDPDPVVVVVLVPDDPPDLVNVLVVVVSVVCVVPVPQFAWDPQVRPPPCCCPVPVDRTDGDHDSD